Protein AF-A0A1U7X7D2-F1 (afdb_monomer)

Nearest PDB structures (foldseek):
  4am9-assembly1_A  TM=2.058E-01  e=3.755E+00  Yersinia enterocolitica

Organism: Nicotiana sylvestris (NCBI:txid4096)

Mean predicted aligned error: 8.3 Å

Radius of gyration: 18.46 Å; Cα contacts (8 Å, |Δi|>4): 130; chains: 1; bounding box: 45×28×54 Å

pLDDT: mean 79.8, std 15.97, range [37.25, 95.5]

Structure (mmCIF, N/CA/C/O backbone):
data_AF-A0A1U7X7D2-F1
#
_entry.id   AF-A0A1U7X7D2-F1
#
loop_
_atom_site.group_PDB
_atom_site.id
_atom_site.type_symbol
_atom_site.label_atom_id
_atom_site.label_alt_id
_atom_site.label_comp_id
_atom_site.label_asym_id
_atom_site.label_entity_id
_atom_site.label_seq_id
_atom_site.pdbx_PDB_ins_code
_atom_site.Cartn_x
_atom_site.Cartn_y
_atom_site.Cartn_z
_atom_site.occupancy
_atom_site.B_iso_or_equiv
_atom_site.auth_seq_id
_atom_site.auth_comp_id
_atom_site.auth_asym_id
_atom_site.auth_atom_id
_atom_site.pdbx_PDB_model_num
ATOM 1 N N . MET A 1 1 ? -7.918 1.148 24.364 1.00 84.12 1 MET A N 1
ATOM 2 C CA . MET A 1 1 ? -8.181 1.335 22.917 1.00 84.12 1 MET A CA 1
ATOM 3 C C . MET A 1 1 ? -9.512 0.740 22.463 1.00 84.12 1 MET A C 1
ATOM 5 O O . MET A 1 1 ? -10.337 1.514 22.003 1.00 84.12 1 MET A O 1
ATOM 9 N N . ARG A 1 2 ? -9.788 -0.565 22.633 1.00 85.19 2 ARG A N 1
ATOM 10 C CA . ARG A 1 2 ? -11.071 -1.177 22.207 1.00 85.19 2 ARG A CA 1
ATOM 11 C C . ARG A 1 2 ? -12.325 -0.492 22.775 1.00 85.19 2 ARG A C 1
ATOM 13 O O . ARG A 1 2 ? -13.243 -0.189 22.023 1.00 85.19 2 ARG A O 1
ATOM 20 N N . GLU A 1 3 ? -12.361 -0.202 24.076 1.00 85.25 3 GLU A N 1
ATOM 21 C CA . GLU A 1 3 ? -13.511 0.493 24.689 1.00 85.25 3 GLU A CA 1
ATOM 22 C C . GLU A 1 3 ? -13.698 1.917 24.142 1.00 85.25 3 GLU A C 1
ATOM 24 O O . GLU A 1 3 ? -14.819 2.338 23.872 1.00 85.25 3 GLU A O 1
ATOM 29 N N . CYS A 1 4 ? -12.605 2.629 23.855 1.00 84.44 4 CYS A N 1
ATOM 30 C CA . CYS A 1 4 ? -12.664 3.929 23.186 1.00 84.44 4 CYS A CA 1
ATOM 31 C C . CYS A 1 4 ? -13.255 3.802 21.772 1.00 84.44 4 CYS A C 1
ATOM 33 O O . CYS A 1 4 ? -14.111 4.595 21.395 1.00 84.44 4 CYS A O 1
ATOM 35 N N . ALA A 1 5 ? -12.849 2.781 21.007 1.00 82.94 5 ALA A N 1
ATOM 36 C CA . ALA A 1 5 ? -13.382 2.523 19.669 1.00 82.94 5 ALA A CA 1
ATOM 37 C C . ALA A 1 5 ? -14.881 2.176 19.695 1.00 82.94 5 ALA A C 1
ATOM 39 O O . ALA A 1 5 ? -15.626 2.622 18.824 1.00 82.94 5 ALA A O 1
ATOM 40 N N . LYS A 1 6 ? -15.353 1.448 20.718 1.00 82.69 6 LYS A N 1
ATOM 41 C CA . LYS A 1 6 ? -16.789 1.204 20.932 1.00 82.69 6 LYS A CA 1
ATOM 42 C C . LYS A 1 6 ? -17.556 2.499 21.182 1.00 82.69 6 LYS A C 1
ATOM 44 O O . LYS A 1 6 ? -18.591 2.706 20.559 1.00 82.69 6 LYS A O 1
ATOM 49 N N . ILE A 1 7 ? -17.047 3.385 22.036 1.00 86.56 7 ILE A N 1
ATOM 50 C CA . ILE A 1 7 ? -17.692 4.680 22.301 1.00 86.56 7 ILE A CA 1
ATOM 51 C C . ILE A 1 7 ? -17.728 5.526 21.023 1.00 86.56 7 ILE A C 1
ATOM 53 O O . ILE A 1 7 ? -18.784 6.023 20.647 1.00 86.56 7 ILE A O 1
ATOM 57 N N . LEU A 1 8 ? -16.611 5.619 20.295 1.00 84.56 8 LEU A N 1
ATOM 58 C CA . LEU A 1 8 ? -16.546 6.356 19.029 1.00 84.56 8 LEU A CA 1
ATOM 59 C C . LEU A 1 8 ? -17.477 5.773 17.960 1.00 84.56 8 LEU A C 1
ATOM 61 O O . LEU A 1 8 ? -18.024 6.529 17.164 1.00 84.56 8 LEU A O 1
ATOM 65 N N . SER A 1 9 ? -17.723 4.459 17.963 1.00 82.38 9 SER A N 1
ATOM 66 C CA . SER A 1 9 ? -18.673 3.836 17.032 1.00 82.38 9 SER A CA 1
ATOM 67 C C . SER A 1 9 ? -20.115 4.328 17.207 1.00 82.38 9 SER A C 1
ATOM 69 O O . SER A 1 9 ? -20.894 4.279 16.259 1.00 82.38 9 SER A O 1
ATOM 71 N N . GLN A 1 10 ? -20.466 4.874 18.376 1.00 85.69 10 GLN A N 1
ATOM 72 C CA . GLN A 1 10 ? -21.779 5.480 18.615 1.00 85.69 10 GLN A CA 1
ATOM 73 C C . GLN A 1 10 ? -21.939 6.828 17.888 1.00 85.69 10 GLN A C 1
ATOM 75 O O . GLN A 1 10 ? -23.061 7.263 17.641 1.00 85.69 10 GLN A O 1
ATOM 80 N N . PHE A 1 11 ? -20.835 7.461 17.475 1.00 80.38 11 PHE A N 1
ATOM 81 C CA . PHE A 1 11 ? -20.821 8.731 16.754 1.00 80.38 11 PHE A CA 1
ATOM 82 C C . PHE A 1 11 ? -20.461 8.493 15.282 1.00 80.38 11 PHE A C 1
ATOM 84 O O . PHE A 1 11 ? -19.336 8.127 14.946 1.00 80.38 11 PHE A O 1
ATOM 91 N N . ASN A 1 12 ? -21.429 8.675 14.377 1.00 80.56 12 ASN A N 1
ATOM 92 C CA . ASN A 1 12 ? -21.263 8.449 12.932 1.00 80.56 12 ASN A CA 1
ATOM 93 C C . ASN A 1 12 ? -20.696 7.056 12.571 1.00 80.56 12 ASN A C 1
ATOM 95 O O . ASN A 1 12 ? -19.833 6.912 11.698 1.00 80.56 12 ASN A O 1
ATOM 99 N N . ARG A 1 13 ? -21.130 6.016 13.297 1.00 80.50 13 ARG A N 1
ATOM 100 C CA . ARG A 1 13 ? -20.647 4.629 13.141 1.00 80.50 13 ARG A CA 1
ATOM 101 C C . ARG A 1 13 ? -19.129 4.470 13.311 1.00 80.50 13 ARG A C 1
ATOM 103 O O . ARG A 1 13 ? -18.567 3.458 12.909 1.00 80.50 13 ARG A O 1
ATOM 110 N N . GLY A 1 14 ? -18.446 5.461 13.889 1.00 83.38 14 GLY A N 1
ATOM 111 C CA . GLY A 1 14 ? -16.994 5.456 14.050 1.00 83.38 14 GLY A CA 1
ATOM 112 C C . GLY A 1 14 ? -16.205 5.681 12.758 1.00 83.38 14 GLY A C 1
ATOM 113 O O . GLY A 1 14 ? -14.988 5.530 12.781 1.00 83.38 14 GLY A O 1
ATOM 114 N N . THR A 1 15 ? -16.847 6.063 11.649 1.00 86.50 15 THR A N 1
ATOM 115 C CA . THR A 1 15 ? -16.182 6.234 10.338 1.00 86.50 15 THR A CA 1
ATOM 116 C C . THR A 1 15 ? -15.006 7.210 10.375 1.00 86.50 15 THR A C 1
ATOM 118 O O . THR A 1 15 ? -13.953 6.911 9.816 1.00 86.50 15 THR A O 1
ATOM 121 N N . SER A 1 16 ? -15.130 8.333 11.090 1.00 87.69 16 SER A N 1
ATOM 122 C CA . SER A 1 16 ? -14.034 9.299 11.260 1.00 87.69 16 SER A CA 1
ATOM 123 C C . SER A 1 16 ? -12.831 8.691 11.986 1.00 87.69 16 SER A C 1
ATOM 125 O O . SER A 1 16 ? -11.693 8.903 11.577 1.00 87.69 16 SER A O 1
ATOM 127 N N . ALA A 1 17 ? -13.066 7.881 13.022 1.00 89.44 17 ALA A N 1
ATOM 128 C CA . ALA A 1 17 ? -12.011 7.191 13.759 1.00 89.44 17 ALA A CA 1
ATOM 129 C C . ALA A 1 17 ? -11.323 6.114 12.906 1.00 89.44 17 ALA A C 1
ATOM 131 O O . ALA A 1 17 ? -10.106 5.963 12.980 1.00 89.44 17 ALA A O 1
ATOM 132 N N . MET A 1 18 ? -12.083 5.396 12.072 1.00 92.06 18 MET A N 1
ATOM 133 C CA . MET A 1 18 ? -11.540 4.406 11.135 1.00 92.06 18 MET A CA 1
ATOM 134 C C . MET A 1 18 ? -10.648 5.070 10.077 1.00 92.06 18 MET A C 1
ATOM 136 O O . MET A 1 18 ? -9.519 4.635 9.863 1.00 92.06 18 MET A O 1
ATOM 140 N N . GLN A 1 19 ? -11.121 6.156 9.455 1.00 89.88 19 GLN A N 1
ATOM 141 C CA . GLN A 1 19 ? -10.346 6.922 8.473 1.00 89.88 19 GLN A CA 1
ATOM 142 C C . GLN A 1 19 ? -9.090 7.540 9.090 1.00 89.88 19 GLN A C 1
ATOM 144 O O . GLN A 1 19 ? -8.014 7.465 8.499 1.00 89.88 19 GLN A O 1
ATOM 149 N N . HIS A 1 20 ? -9.215 8.115 10.289 1.00 92.62 20 HIS A N 1
ATOM 150 C CA . HIS A 1 20 ? -8.092 8.694 11.018 1.00 92.62 20 HIS A CA 1
ATOM 151 C C . HIS A 1 20 ? -7.042 7.636 11.369 1.00 92.62 20 HIS A C 1
ATOM 153 O O . HIS A 1 20 ? -5.856 7.870 11.172 1.00 92.62 20 HIS A O 1
ATOM 159 N N . TYR A 1 21 ? -7.462 6.459 11.843 1.00 95.00 21 TYR A N 1
ATOM 160 C CA . TYR A 1 21 ? -6.550 5.349 12.120 1.00 95.00 21 TYR A CA 1
ATOM 161 C C . TYR A 1 21 ? -5.748 4.949 10.879 1.00 95.00 21 TYR A C 1
ATOM 163 O O . TYR A 1 21 ? -4.523 4.943 10.928 1.00 95.00 21 TYR A O 1
ATOM 171 N N . VAL A 1 22 ? -6.428 4.690 9.755 1.00 94.38 22 VAL A N 1
ATOM 172 C CA . VAL A 1 22 ? -5.757 4.322 8.497 1.00 94.38 22 VAL A CA 1
ATOM 173 C C . VAL A 1 22 ? -4.833 5.443 8.013 1.00 94.38 22 VAL A C 1
ATOM 175 O O . VAL A 1 22 ? -3.745 5.171 7.515 1.00 94.38 22 VAL A O 1
ATOM 178 N N . GLY A 1 23 ? -5.236 6.706 8.175 1.00 93.00 23 GLY A N 1
ATOM 179 C CA . GLY A 1 23 ? -4.418 7.862 7.810 1.00 93.00 23 GLY A CA 1
ATOM 180 C C . GLY A 1 23 ? -3.142 8.030 8.637 1.00 93.00 23 GLY A C 1
ATOM 181 O O . GLY A 1 23 ? -2.218 8.677 8.161 1.00 93.00 23 GLY A O 1
ATOM 182 N N . LEU A 1 24 ? -3.079 7.438 9.833 1.00 94.12 24 LEU A N 1
ATOM 183 C CA . LEU A 1 24 ? -1.895 7.441 10.691 1.00 94.12 24 LEU A CA 1
ATOM 184 C C . LEU A 1 24 ? -0.972 6.236 10.475 1.00 94.12 24 LEU A C 1
ATOM 186 O O . LEU A 1 24 ? 0.092 6.186 11.092 1.00 94.12 24 LEU A O 1
ATOM 190 N N . CYS A 1 25 ? -1.351 5.255 9.648 1.00 94.56 25 CYS A N 1
ATOM 191 C CA . CYS A 1 25 ? -0.464 4.132 9.362 1.00 94.56 25 CYS A CA 1
ATOM 192 C C . CYS A 1 25 ? 0.838 4.669 8.727 1.00 94.56 25 CYS A C 1
ATOM 194 O O . CYS A 1 25 ? 0.765 5.266 7.649 1.00 94.56 25 CYS A O 1
ATOM 196 N N . PRO A 1 26 ? 2.025 4.414 9.321 1.00 93.12 26 PRO A N 1
ATOM 197 C CA . PRO A 1 26 ? 3.298 4.993 8.862 1.00 93.12 26 PRO A CA 1
ATOM 198 C C . PRO A 1 26 ? 3.637 4.682 7.402 1.00 93.12 26 PRO A C 1
ATOM 200 O O . PRO A 1 26 ? 4.380 5.395 6.745 1.00 93.12 26 PRO A O 1
ATOM 203 N N . MET A 1 27 ? 3.053 3.610 6.875 1.00 94.00 27 MET A N 1
ATOM 204 C CA . MET A 1 27 ? 3.221 3.160 5.501 1.00 94.00 27 MET A CA 1
ATOM 205 C C . MET A 1 27 ? 2.696 4.161 4.449 1.00 94.00 27 MET A C 1
ATOM 207 O O . MET A 1 27 ? 3.019 4.016 3.275 1.00 94.00 27 MET A O 1
ATOM 211 N N . PHE A 1 28 ? 1.863 5.130 4.850 1.00 94.69 28 PHE A N 1
ATOM 212 C CA . PHE A 1 28 ? 1.365 6.216 3.995 1.00 94.69 28 PHE A CA 1
ATOM 213 C C . PHE A 1 28 ? 2.115 7.537 4.200 1.00 94.69 28 PHE A C 1
ATOM 215 O O . PHE A 1 28 ? 1.693 8.565 3.669 1.00 94.69 28 PHE A O 1
ATOM 222 N N . ASP A 1 29 ? 3.195 7.530 4.982 1.00 93.56 29 ASP A N 1
ATOM 223 C CA . ASP A 1 29 ? 4.056 8.695 5.117 1.00 93.56 29 ASP A CA 1
ATOM 224 C C . ASP A 1 29 ? 4.746 8.998 3.778 1.00 93.56 29 ASP A C 1
ATOM 226 O O . ASP A 1 29 ? 5.225 8.101 3.075 1.00 93.56 29 ASP A O 1
ATOM 230 N N . VAL A 1 30 ? 4.786 10.278 3.412 1.00 90.19 30 VAL A N 1
ATOM 231 C CA . VAL A 1 30 ? 5.367 10.741 2.151 1.00 90.19 30 VAL A CA 1
ATOM 232 C C . VAL A 1 30 ? 6.854 10.395 2.068 1.00 90.19 30 VAL A C 1
ATOM 234 O O . VAL A 1 30 ? 7.325 10.046 0.987 1.00 90.19 30 VAL A O 1
ATOM 237 N N . GLU A 1 31 ? 7.590 10.442 3.180 1.00 92.00 31 GLU A N 1
ATOM 238 C CA . GLU A 1 31 ? 9.013 10.096 3.218 1.00 92.00 31 GLU A CA 1
ATOM 239 C C . GLU A 1 31 ? 9.234 8.611 2.917 1.00 92.00 31 GLU A C 1
ATOM 241 O O . GLU A 1 31 ? 10.079 8.270 2.089 1.00 92.00 31 GLU A O 1
ATOM 246 N N . VAL A 1 32 ? 8.407 7.733 3.497 1.00 92.00 32 VAL A N 1
ATOM 247 C CA . VAL A 1 32 ? 8.428 6.286 3.217 1.00 92.00 32 VAL A CA 1
ATOM 248 C C . VAL A 1 32 ? 8.134 6.030 1.741 1.00 92.00 32 VAL A C 1
ATOM 250 O O . VAL A 1 32 ? 8.868 5.319 1.062 1.00 92.00 32 VAL A O 1
ATOM 253 N N . MET A 1 33 ? 7.102 6.675 1.201 1.00 91.00 33 MET A N 1
ATOM 254 C CA . MET A 1 33 ? 6.723 6.520 -0.204 1.00 91.00 33 MET A CA 1
ATOM 255 C C . MET A 1 33 ? 7.744 7.117 -1.184 1.00 91.00 33 MET A C 1
ATOM 257 O O . MET A 1 33 ? 7.819 6.709 -2.347 1.00 91.00 33 MET A O 1
ATOM 261 N N . ASN A 1 34 ? 8.519 8.113 -0.756 1.00 88.75 34 ASN A N 1
ATOM 262 C CA . ASN A 1 34 ? 9.643 8.634 -1.527 1.00 88.75 34 ASN A CA 1
ATOM 263 C C . ASN A 1 34 ? 10.802 7.633 -1.540 1.00 88.75 34 ASN A C 1
ATOM 265 O O . ASN A 1 34 ? 11.297 7.324 -2.624 1.00 88.75 34 ASN A O 1
ATOM 269 N N . ALA A 1 35 ? 11.149 7.066 -0.383 1.00 89.56 35 ALA A N 1
ATOM 270 C CA . ALA A 1 35 ? 12.177 6.036 -0.263 1.00 89.56 35 ALA A CA 1
ATOM 271 C C . ALA A 1 35 ? 11.838 4.767 -1.070 1.00 89.56 35 ALA A C 1
ATOM 273 O O . ALA A 1 35 ? 12.720 4.192 -1.708 1.00 89.56 35 ALA A O 1
ATOM 274 N N . ASP A 1 36 ? 10.558 4.370 -1.122 1.00 90.38 36 ASP A N 1
ATOM 275 C CA . ASP A 1 36 ? 10.088 3.255 -1.958 1.00 90.38 36 ASP A CA 1
ATOM 276 C C . ASP A 1 36 ? 10.471 3.461 -3.434 1.00 90.38 36 ASP A C 1
ATOM 278 O O . ASP A 1 36 ? 10.937 2.538 -4.107 1.00 90.38 36 ASP A O 1
ATOM 282 N N . ALA A 1 37 ? 10.287 4.680 -3.949 1.00 86.19 37 ALA A N 1
ATOM 283 C CA . ALA A 1 37 ? 10.582 5.001 -5.341 1.00 86.19 37 ALA A CA 1
ATOM 284 C C . ALA A 1 37 ? 12.088 4.987 -5.628 1.00 86.19 37 ALA A C 1
ATOM 286 O O . ALA A 1 37 ? 12.504 4.436 -6.646 1.00 86.19 37 ALA A O 1
ATOM 287 N N . GLU A 1 38 ? 12.899 5.529 -4.719 1.00 86.31 38 GLU A N 1
ATOM 288 C CA . GLU A 1 38 ? 14.363 5.486 -4.819 1.00 86.31 38 GLU A CA 1
ATOM 289 C C . GLU A 1 38 ? 14.884 4.044 -4.806 1.00 86.31 38 GLU A C 1
ATOM 291 O O . GLU A 1 38 ? 15.734 3.680 -5.618 1.00 86.31 38 GLU A O 1
ATOM 296 N N . LEU A 1 39 ? 14.313 3.182 -3.959 1.00 86.44 39 LEU A N 1
ATOM 297 C CA . LEU A 1 39 ? 14.682 1.768 -3.890 1.00 86.44 39 LEU A CA 1
ATOM 298 C C . LEU A 1 39 ? 14.379 1.020 -5.195 1.00 86.44 39 LEU A C 1
ATOM 300 O O . LEU A 1 39 ? 15.155 0.154 -5.605 1.00 86.44 39 LEU A O 1
ATOM 304 N N . VAL A 1 40 ? 13.251 1.322 -5.845 1.00 85.44 40 VAL A N 1
ATOM 305 C CA . VAL A 1 40 ? 12.853 0.667 -7.103 1.00 85.44 40 VAL A CA 1
ATOM 306 C C . VAL A 1 40 ? 13.656 1.189 -8.295 1.00 85.44 40 VAL A C 1
ATOM 308 O O . VAL A 1 40 ? 14.025 0.396 -9.165 1.00 85.44 40 VAL A O 1
ATOM 311 N N . LEU A 1 41 ? 13.910 2.498 -8.350 1.00 80.62 41 LEU A N 1
ATOM 312 C CA . LEU A 1 41 ? 14.622 3.144 -9.454 1.00 80.62 41 LEU A CA 1
ATOM 313 C C . LEU A 1 41 ? 16.141 2.919 -9.390 1.00 80.62 41 LEU A C 1
ATOM 315 O O . LEU A 1 41 ? 16.779 2.829 -10.438 1.00 80.62 41 LEU A O 1
ATOM 319 N N . GLY A 1 42 ? 16.707 2.730 -8.196 1.00 74.50 42 GLY A N 1
ATOM 320 C CA . GLY A 1 42 ? 18.144 2.538 -8.013 1.00 74.50 42 GLY A CA 1
ATOM 321 C C . GLY A 1 42 ? 18.940 3.836 -8.191 1.00 74.50 42 GLY A C 1
ATOM 322 O O . GLY A 1 42 ? 18.438 4.924 -7.922 1.00 74.50 42 GLY A O 1
ATOM 323 N N . ASP A 1 43 ? 20.205 3.716 -8.608 1.00 69.69 43 ASP A N 1
ATOM 324 C CA . ASP A 1 43 ? 21.117 4.859 -8.742 1.00 69.69 43 ASP A CA 1
ATOM 325 C C . ASP A 1 43 ? 20.668 5.837 -9.842 1.00 69.69 43 ASP A C 1
ATOM 327 O O . ASP A 1 43 ? 20.334 5.432 -10.963 1.00 69.69 43 ASP A O 1
ATOM 331 N N . GLN A 1 44 ? 20.664 7.135 -9.520 1.00 55.47 44 GLN A N 1
ATOM 332 C CA . GLN A 1 44 ? 20.187 8.185 -10.418 1.00 55.47 44 GLN A CA 1
ATOM 333 C C . GLN A 1 44 ? 21.148 8.336 -11.606 1.00 55.47 44 GLN A C 1
ATOM 335 O O . GLN A 1 44 ? 22.199 8.959 -11.497 1.00 55.47 44 GLN A O 1
ATOM 340 N N . GLY A 1 45 ? 20.778 7.770 -12.758 1.00 56.16 45 GLY A N 1
ATOM 341 C CA . GLY A 1 45 ? 21.548 7.880 -14.005 1.00 56.16 45 GLY A CA 1
ATOM 342 C C . GLY A 1 45 ? 21.680 6.577 -14.792 1.00 56.16 45 GLY A C 1
ATOM 343 O O . GLY A 1 45 ? 22.041 6.614 -15.967 1.00 56.16 45 GLY A O 1
ATOM 344 N N . ALA A 1 46 ? 21.349 5.429 -14.194 1.00 63.12 46 ALA A N 1
ATOM 345 C CA . ALA A 1 46 ? 21.260 4.162 -14.915 1.00 63.12 46 ALA A CA 1
ATOM 346 C C . ALA A 1 46 ? 19.856 3.966 -15.513 1.00 63.12 46 ALA A C 1
ATOM 348 O O . ALA A 1 46 ? 18.847 4.199 -14.849 1.00 63.12 46 ALA A O 1
ATOM 349 N N . GLN A 1 47 ? 19.776 3.493 -16.761 1.00 70.25 47 GLN A N 1
ATOM 350 C CA . GLN A 1 47 ? 18.492 3.134 -17.373 1.00 70.25 47 GLN A CA 1
ATOM 351 C C . GLN A 1 47 ? 17.808 2.009 -16.565 1.00 70.25 47 GLN A C 1
ATOM 353 O O . GLN A 1 47 ? 18.445 0.985 -16.280 1.00 70.25 47 GLN A O 1
ATOM 358 N N . PRO A 1 48 ? 16.522 2.157 -16.196 1.00 75.94 48 PRO A N 1
ATOM 359 C CA . PRO A 1 48 ? 15.822 1.181 -15.370 1.00 75.94 48 PRO A CA 1
ATOM 360 C C . PRO A 1 48 ? 15.674 -0.154 -16.106 1.00 75.94 48 PRO A C 1
ATOM 362 O O . PRO A 1 48 ? 15.028 -0.252 -17.150 1.00 75.94 48 PRO A O 1
ATOM 365 N N . SER A 1 49 ? 16.249 -1.224 -15.547 1.00 85.06 49 SER A N 1
ATOM 366 C CA . SER A 1 49 ? 16.095 -2.566 -16.114 1.00 85.06 49 SER A CA 1
ATOM 367 C C . SER A 1 49 ? 14.792 -3.222 -15.628 1.00 85.06 49 SER A C 1
ATOM 369 O O . SER A 1 49 ? 14.499 -3.187 -14.426 1.00 85.06 49 SER A O 1
ATOM 371 N N . PRO A 1 50 ? 14.020 -3.899 -16.504 1.00 88.06 50 PRO A N 1
ATOM 372 C CA . PRO A 1 50 ? 12.783 -4.571 -16.101 1.00 88.06 50 PRO A CA 1
ATOM 373 C C . PRO A 1 50 ? 12.965 -5.581 -14.959 1.00 88.06 50 PRO A C 1
ATOM 375 O O . PRO A 1 50 ? 12.083 -5.728 -14.117 1.00 88.06 50 PRO A O 1
ATOM 378 N N . SER A 1 51 ? 14.118 -6.254 -14.888 1.00 89.12 51 SER A N 1
ATOM 379 C CA . SER A 1 51 ? 14.439 -7.198 -13.812 1.00 89.12 51 SER A CA 1
ATOM 380 C C . SER A 1 51 ? 14.689 -6.518 -12.467 1.00 89.12 51 SER A C 1
ATOM 382 O O . SER A 1 51 ? 14.261 -7.043 -11.437 1.00 89.12 51 SER A O 1
ATOM 384 N N . ASN A 1 52 ? 15.368 -5.366 -12.456 1.00 88.31 52 ASN A N 1
ATOM 385 C CA . ASN A 1 52 ? 15.618 -4.618 -11.222 1.00 88.31 52 ASN A CA 1
ATOM 386 C C . ASN A 1 52 ? 14.315 -4.022 -10.700 1.00 88.31 52 ASN A C 1
ATOM 388 O O . ASN A 1 52 ? 13.996 -4.202 -9.528 1.00 88.31 52 ASN A O 1
ATOM 392 N N . VAL A 1 53 ? 13.511 -3.439 -11.592 1.00 91.19 53 VAL A N 1
ATOM 393 C CA . VAL A 1 53 ? 12.184 -2.910 -11.262 1.00 91.19 53 VAL A CA 1
ATOM 394 C C . VAL A 1 53 ? 11.270 -4.010 -10.724 1.00 91.19 53 VAL A C 1
ATOM 396 O O . VAL A 1 53 ? 10.647 -3.834 -9.679 1.00 91.19 53 VAL A O 1
ATOM 399 N N . ALA A 1 54 ? 11.239 -5.187 -11.361 1.00 92.94 54 ALA A N 1
ATOM 400 C CA . ALA A 1 54 ? 10.464 -6.325 -10.864 1.00 92.94 54 ALA A CA 1
ATOM 401 C C . ALA A 1 54 ? 10.876 -6.733 -9.440 1.00 92.94 54 ALA A C 1
ATOM 403 O O . ALA A 1 54 ? 10.016 -7.055 -8.614 1.00 92.94 54 ALA A O 1
ATOM 404 N N . ARG A 1 55 ? 12.182 -6.725 -9.143 1.00 93.06 55 ARG A N 1
ATOM 405 C CA . ARG A 1 55 ? 12.722 -7.048 -7.816 1.00 93.06 55 ARG A CA 1
ATOM 406 C C . ARG A 1 55 ? 12.372 -5.974 -6.788 1.00 93.06 55 ARG A C 1
ATOM 408 O O . ARG A 1 55 ? 11.899 -6.329 -5.712 1.00 93.06 55 ARG A O 1
ATOM 415 N N . GLY A 1 56 ? 12.561 -4.700 -7.128 1.00 93.31 56 GLY A N 1
ATOM 416 C CA . GLY A 1 56 ? 12.217 -3.562 -6.276 1.00 93.31 56 GLY A CA 1
ATOM 417 C C . GLY A 1 56 ? 10.734 -3.567 -5.917 1.00 93.31 56 GLY A C 1
ATOM 418 O O . GLY A 1 56 ? 10.390 -3.617 -4.739 1.00 93.31 56 GLY A O 1
ATOM 419 N N . LEU A 1 57 ? 9.853 -3.653 -6.921 1.00 94.62 57 LEU A N 1
ATOM 420 C CA . LEU A 1 57 ? 8.406 -3.747 -6.708 1.00 94.62 57 LEU A CA 1
ATOM 421 C C . LEU A 1 57 ? 8.027 -4.965 -5.862 1.00 94.62 57 LEU A C 1
ATOM 423 O O . LEU A 1 57 ? 7.194 -4.852 -4.971 1.00 94.62 57 LEU A O 1
ATOM 427 N N . SER A 1 58 ? 8.661 -6.122 -6.086 1.00 94.88 58 SER A N 1
ATOM 428 C CA . SER A 1 58 ? 8.419 -7.307 -5.248 1.00 94.88 58 SER A CA 1
ATOM 429 C C . SER A 1 58 ? 8.798 -7.060 -3.784 1.00 94.88 58 SER A C 1
ATOM 431 O O . SER A 1 58 ? 8.097 -7.530 -2.891 1.00 94.88 58 SER A O 1
ATOM 433 N N . SER A 1 59 ? 9.886 -6.328 -3.528 1.00 95.50 59 SER A N 1
ATOM 434 C CA . SER A 1 59 ? 10.325 -5.976 -2.174 1.00 95.50 59 SER A CA 1
ATOM 435 C C . SER A 1 59 ? 9.336 -5.033 -1.490 1.00 95.50 59 SER A C 1
ATOM 437 O O . SER A 1 59 ? 8.846 -5.351 -0.407 1.00 95.50 59 SER A O 1
ATOM 439 N N . ILE A 1 60 ? 8.980 -3.927 -2.151 1.00 95.25 60 ILE A N 1
ATOM 440 C CA . ILE A 1 60 ? 8.040 -2.936 -1.609 1.00 95.25 60 ILE A CA 1
ATOM 441 C C . ILE A 1 60 ? 6.658 -3.556 -1.397 1.00 95.25 60 ILE A C 1
ATOM 443 O O . ILE A 1 60 ? 6.052 -3.406 -0.339 1.00 95.25 60 ILE A O 1
ATOM 447 N N . PHE A 1 61 ? 6.158 -4.332 -2.359 1.00 94.56 61 PHE A N 1
ATOM 448 C CA . PHE A 1 61 ? 4.857 -4.982 -2.213 1.00 94.56 61 PHE A CA 1
ATOM 449 C C . PHE A 1 61 ? 4.875 -6.024 -1.100 1.00 94.56 61 PHE A C 1
ATOM 451 O O . PHE A 1 61 ? 3.915 -6.100 -0.338 1.00 94.56 61 PHE A O 1
ATOM 458 N N . LYS A 1 62 ? 5.975 -6.759 -0.912 1.00 94.19 62 LYS A N 1
ATOM 459 C CA . LYS A 1 62 ? 6.121 -7.643 0.248 1.00 94.19 62 LYS A CA 1
ATOM 460 C C . LYS A 1 62 ? 6.051 -6.862 1.565 1.00 94.19 62 LYS A C 1
ATOM 462 O O . LYS A 1 62 ? 5.338 -7.285 2.473 1.00 94.19 62 LYS A O 1
ATOM 467 N N . GLU A 1 63 ? 6.718 -5.719 1.670 1.00 95.12 63 GLU A N 1
ATOM 468 C CA . GLU A 1 63 ? 6.647 -4.860 2.858 1.00 95.12 63 GLU A CA 1
ATOM 469 C C . GLU A 1 63 ? 5.225 -4.329 3.114 1.00 95.12 63 GLU A C 1
ATOM 471 O O . GLU A 1 63 ? 4.726 -4.415 4.241 1.00 95.12 63 GLU A O 1
ATOM 476 N N . ILE A 1 64 ? 4.532 -3.862 2.068 1.00 93.69 64 ILE A N 1
ATOM 477 C CA . ILE A 1 64 ? 3.118 -3.462 2.140 1.00 93.69 64 ILE A CA 1
ATOM 478 C C . ILE A 1 64 ? 2.285 -4.615 2.697 1.00 93.69 64 ILE A C 1
ATOM 480 O O . ILE A 1 64 ? 1.530 -4.432 3.649 1.00 93.69 64 ILE A O 1
ATOM 484 N N . THR A 1 65 ? 2.436 -5.820 2.141 1.00 92.19 65 THR A N 1
ATOM 485 C CA . THR A 1 65 ? 1.653 -6.986 2.570 1.00 92.19 65 THR A CA 1
ATOM 486 C C . THR A 1 65 ? 1.925 -7.405 4.012 1.00 92.19 65 THR A C 1
ATOM 488 O O . THR A 1 65 ? 1.000 -7.827 4.710 1.00 92.19 65 THR A O 1
ATOM 491 N N . GLU A 1 66 ? 3.168 -7.269 4.475 1.00 93.44 66 GLU A N 1
ATOM 492 C CA . GLU A 1 66 ? 3.551 -7.530 5.861 1.00 93.44 66 GLU A CA 1
ATOM 493 C C . GLU A 1 66 ? 2.915 -6.507 6.802 1.00 93.44 66 GLU A C 1
ATOM 495 O O . GLU A 1 66 ? 2.327 -6.869 7.821 1.00 93.44 66 GLU A O 1
ATOM 500 N N . THR A 1 67 ? 2.977 -5.231 6.431 1.00 94.31 67 THR A N 1
ATOM 501 C CA . THR A 1 67 ? 2.397 -4.149 7.226 1.00 94.31 67 THR A CA 1
ATOM 502 C C . THR A 1 67 ? 0.879 -4.277 7.287 1.00 94.31 67 THR A C 1
ATOM 504 O O . THR A 1 67 ? 0.322 -4.258 8.377 1.00 94.31 67 THR A O 1
ATOM 507 N N . VAL A 1 68 ? 0.202 -4.542 6.165 1.00 93.38 68 VAL A N 1
ATOM 508 C CA . VAL A 1 68 ? -1.248 -4.805 6.146 1.00 93.38 68 VAL A CA 1
ATOM 509 C C . VAL A 1 68 ? -1.616 -5.985 7.048 1.00 93.38 68 VAL A C 1
ATOM 511 O O . VAL A 1 68 ? -2.630 -5.924 7.736 1.00 93.38 68 VAL A O 1
ATOM 514 N N . ARG A 1 69 ? -0.797 -7.045 7.107 1.00 91.75 69 ARG A N 1
ATOM 515 C CA . ARG A 1 69 ? -1.054 -8.180 8.008 1.00 91.75 69 ARG A CA 1
ATOM 516 C C . ARG A 1 69 ? -0.947 -7.780 9.483 1.00 91.75 69 ARG A C 1
ATOM 518 O O . ARG A 1 69 ? -1.775 -8.202 10.288 1.00 91.75 69 ARG A O 1
ATOM 525 N N . LYS A 1 70 ? 0.050 -6.964 9.837 1.00 93.12 70 LYS A N 1
ATOM 526 C CA . LYS A 1 70 ? 0.206 -6.425 11.199 1.00 93.12 70 LYS A CA 1
ATOM 527 C C . LYS A 1 70 ? -0.967 -5.519 11.571 1.00 93.12 70 LYS A C 1
ATOM 529 O O . LYS A 1 70 ? -1.555 -5.692 12.636 1.00 93.12 70 LYS A O 1
ATOM 534 N N . GLU A 1 71 ? -1.352 -4.621 10.668 1.00 94.44 71 GLU A N 1
ATOM 535 C CA . GLU A 1 71 ? -2.510 -3.745 10.847 1.00 94.44 71 GLU A CA 1
ATOM 536 C C . GLU A 1 71 ? -3.807 -4.545 10.984 1.00 94.44 71 GLU A C 1
ATOM 538 O O . GLU A 1 71 ? -4.609 -4.240 11.859 1.00 94.44 71 GLU A O 1
ATOM 543 N N . ALA A 1 72 ? -3.994 -5.623 10.215 1.00 91.75 72 ALA A N 1
ATOM 544 C CA . ALA A 1 72 ? -5.171 -6.486 10.321 1.00 91.75 72 ALA A CA 1
ATOM 545 C C . ALA A 1 72 ? -5.330 -7.095 11.724 1.00 91.75 72 ALA A C 1
ATOM 547 O O . ALA A 1 72 ? -6.438 -7.120 12.264 1.00 91.75 72 ALA A O 1
ATOM 548 N N . ALA A 1 73 ? -4.229 -7.533 12.348 1.00 91.44 73 ALA A N 1
ATOM 549 C CA . ALA A 1 73 ? -4.251 -8.046 13.718 1.00 91.44 73 ALA A CA 1
ATOM 550 C C . ALA A 1 73 ? -4.666 -6.961 14.728 1.00 91.44 73 ALA A C 1
ATOM 552 O O . ALA A 1 73 ? -5.512 -7.205 15.593 1.00 91.44 73 ALA A O 1
ATOM 553 N N . THR A 1 74 ? -4.128 -5.745 14.591 1.00 93.56 74 THR A N 1
ATOM 554 C CA . THR A 1 74 ? -4.511 -4.597 15.428 1.00 93.56 74 THR A CA 1
ATOM 555 C C . THR A 1 74 ? -5.970 -4.205 15.207 1.00 93.56 74 THR A C 1
ATOM 557 O O . THR A 1 74 ? -6.710 -4.004 16.171 1.00 93.56 74 THR A O 1
ATOM 560 N N . ILE A 1 75 ? -6.415 -4.150 13.952 1.00 93.19 75 ILE A N 1
ATOM 561 C CA . ILE A 1 75 ? -7.777 -3.781 13.569 1.00 93.19 75 ILE A CA 1
ATOM 562 C C . ILE A 1 75 ? -8.785 -4.760 14.172 1.00 93.19 75 ILE A C 1
ATOM 564 O O . ILE A 1 75 ? -9.720 -4.327 14.848 1.00 93.19 75 ILE A O 1
ATOM 568 N N . ALA A 1 76 ? -8.557 -6.066 14.007 1.00 91.00 76 ALA A N 1
ATOM 569 C CA . ALA A 1 76 ? -9.390 -7.116 14.591 1.00 91.00 76 ALA A CA 1
ATOM 570 C C . ALA A 1 76 ? -9.433 -7.041 16.125 1.00 91.00 76 ALA A C 1
ATOM 572 O O . ALA A 1 76 ? -10.456 -7.329 16.747 1.00 91.00 76 ALA A O 1
ATOM 573 N N . ALA A 1 77 ? -8.331 -6.623 16.752 1.00 92.25 77 ALA A N 1
ATOM 574 C CA . ALA A 1 77 ? -8.269 -6.465 18.193 1.00 92.25 77 ALA A CA 1
ATOM 575 C C . ALA A 1 77 ? -8.931 -5.171 18.695 1.00 92.25 77 ALA A C 1
ATOM 577 O O . ALA A 1 77 ? -9.384 -5.148 19.838 1.00 92.25 77 ALA A O 1
ATOM 578 N N . VAL A 1 78 ? -8.992 -4.092 17.918 1.00 93.00 78 VAL A N 1
ATOM 579 C CA . VAL A 1 78 ? -9.403 -2.769 18.423 1.00 93.00 78 VAL A CA 1
ATOM 580 C C . VAL A 1 78 ? -10.804 -2.368 17.970 1.00 93.00 78 VAL A C 1
ATOM 582 O O . VAL A 1 78 ? -11.546 -1.806 18.779 1.00 93.00 78 VAL A O 1
ATOM 585 N N . PHE A 1 79 ? -11.181 -2.644 16.723 1.00 90.81 79 PHE A N 1
ATOM 586 C CA . PHE A 1 79 ? -12.384 -2.074 16.120 1.00 90.81 79 PHE A CA 1
ATOM 587 C C . PHE A 1 79 ? -13.597 -3.010 16.211 1.00 90.81 79 PHE A C 1
ATOM 589 O O . PHE A 1 79 ? -13.460 -4.210 15.984 1.00 90.81 79 PHE A O 1
ATOM 596 N N . PRO A 1 80 ? -14.807 -2.476 16.479 1.00 89.00 80 PRO A N 1
ATOM 597 C CA . PRO A 1 8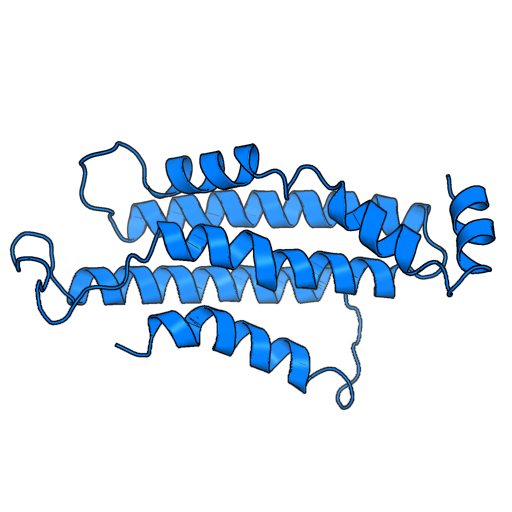0 ? -16.046 -3.262 16.454 1.00 89.00 80 PRO A CA 1
ATOM 598 C C . PRO A 1 80 ? -16.401 -3.833 15.070 1.00 89.00 80 PRO A C 1
ATOM 600 O O . PRO A 1 80 ? -16.996 -4.903 14.994 1.00 89.00 80 PRO A O 1
ATOM 603 N N . SER A 1 81 ? -16.018 -3.132 13.995 1.00 86.75 81 SER A N 1
ATOM 604 C CA . SER A 1 81 ? -16.289 -3.500 12.596 1.00 86.75 81 SER A CA 1
ATOM 605 C C . SER A 1 81 ? -14.980 -3.599 11.798 1.00 86.75 81 SER A C 1
ATOM 607 O O . SER A 1 81 ? -14.656 -2.693 11.030 1.00 86.75 81 SER A O 1
ATOM 609 N N . PRO A 1 82 ? -14.180 -4.666 11.981 1.00 89.12 82 PRO A N 1
ATOM 610 C CA . PRO A 1 82 ? -12.839 -4.758 11.400 1.00 89.12 82 PRO A CA 1
ATOM 611 C C . PRO A 1 82 ? -12.831 -4.775 9.864 1.00 89.12 82 PRO A C 1
ATOM 613 O O . PRO A 1 82 ? -11.952 -4.167 9.260 1.00 89.12 82 PRO A O 1
ATOM 616 N N . ASN A 1 83 ? -13.830 -5.391 9.223 1.00 86.31 83 ASN A N 1
ATOM 617 C CA . ASN A 1 83 ? -13.923 -5.467 7.758 1.00 86.31 83 ASN A CA 1
ATOM 618 C C . ASN A 1 83 ? -14.077 -4.088 7.090 1.00 86.31 83 ASN A C 1
ATOM 620 O O . ASN A 1 83 ? -13.545 -3.864 6.001 1.00 86.31 83 ASN A O 1
ATOM 624 N N . ASP A 1 84 ? -14.763 -3.148 7.746 1.00 86.50 84 ASP A N 1
ATOM 625 C CA . ASP A 1 84 ? -14.937 -1.789 7.225 1.00 86.50 84 ASP A CA 1
ATOM 626 C C . ASP A 1 84 ? -13.602 -1.031 7.250 1.00 86.50 84 ASP A C 1
ATOM 628 O O . ASP A 1 84 ? -13.228 -0.383 6.272 1.00 86.50 84 ASP A O 1
ATOM 632 N N . VAL A 1 85 ? -12.825 -1.184 8.328 1.00 90.50 85 VAL A N 1
ATOM 633 C CA . VAL A 1 85 ? -11.486 -0.580 8.440 1.00 90.50 85 VAL A CA 1
ATOM 634 C C . VAL A 1 85 ? -10.508 -1.217 7.457 1.00 90.50 85 VAL A C 1
ATOM 636 O O . VAL A 1 85 ? -9.746 -0.505 6.806 1.00 90.50 85 VAL A O 1
ATOM 639 N N . MET A 1 86 ? -10.561 -2.544 7.298 1.00 90.56 86 MET A N 1
ATOM 640 C CA . MET A 1 86 ? -9.747 -3.259 6.312 1.00 90.56 86 MET A CA 1
ATOM 641 C C . MET A 1 86 ? -10.050 -2.809 4.883 1.00 90.56 86 MET A C 1
ATOM 643 O O . MET A 1 86 ? -9.120 -2.638 4.098 1.00 90.56 86 MET A O 1
ATOM 647 N N . SER A 1 87 ? -11.320 -2.552 4.556 1.00 86.31 87 SER A N 1
ATOM 648 C CA . SER A 1 87 ? -11.708 -2.029 3.242 1.00 86.31 87 SER A CA 1
ATOM 649 C C . SER A 1 87 ? -11.077 -0.659 2.981 1.00 86.31 87 SER A C 1
ATOM 651 O O . SER A 1 87 ? -10.485 -0.456 1.925 1.00 86.31 87 SER A O 1
ATOM 653 N N . ILE A 1 88 ? -11.116 0.251 3.963 1.00 88.94 88 ILE A N 1
ATOM 654 C CA . ILE A 1 88 ? -10.486 1.580 3.862 1.00 88.94 88 ILE A CA 1
ATOM 655 C C . ILE A 1 88 ? -8.960 1.453 3.716 1.00 88.94 88 ILE A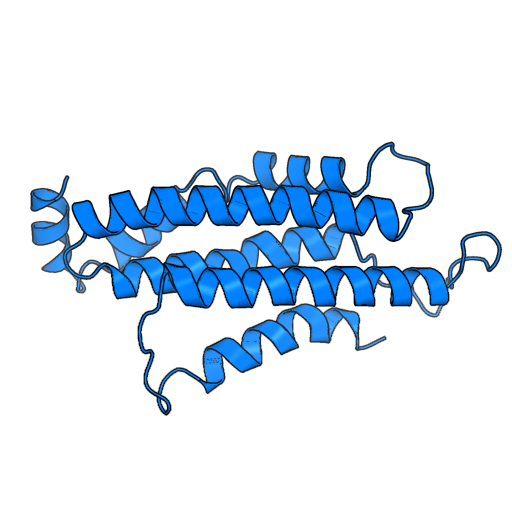 C 1
ATOM 657 O O . ILE A 1 88 ? -8.359 2.144 2.894 1.00 88.94 88 ILE A O 1
ATOM 661 N N . LEU A 1 89 ? -8.328 0.559 4.484 1.00 91.31 89 LEU A N 1
ATOM 662 C CA . LEU A 1 89 ? -6.885 0.315 4.421 1.00 91.31 89 LEU A CA 1
ATOM 663 C C . LEU A 1 89 ? -6.454 -0.197 3.040 1.00 91.31 89 LEU A C 1
ATOM 665 O O . LEU A 1 89 ? -5.552 0.371 2.427 1.00 91.31 89 LEU A O 1
ATOM 669 N N . VAL A 1 90 ? -7.107 -1.251 2.539 1.00 89.38 90 VAL A N 1
ATOM 670 C CA . VAL A 1 90 ? -6.802 -1.849 1.229 1.00 89.38 90 VAL A CA 1
ATOM 671 C C . VAL A 1 90 ? -7.077 -0.857 0.103 1.00 89.38 90 VAL A C 1
ATOM 673 O O . VAL A 1 90 ? -6.262 -0.738 -0.812 1.00 89.38 90 VAL A O 1
ATOM 676 N N . GLN A 1 91 ? -8.178 -0.107 0.189 1.00 84.88 91 GLN A N 1
ATOM 677 C CA . GLN A 1 91 ? -8.491 0.948 -0.766 1.00 84.88 91 GLN A CA 1
ATOM 678 C C . GLN A 1 91 ? -7.371 1.989 -0.810 1.00 84.88 91 GLN A C 1
ATOM 680 O O . GLN A 1 91 ? -6.856 2.274 -1.884 1.00 84.88 91 GLN A O 1
ATOM 685 N N . ARG A 1 92 ? -6.914 2.491 0.342 1.00 89.62 92 ARG A N 1
ATOM 686 C CA . ARG A 1 92 ? -5.837 3.489 0.392 1.00 89.62 92 ARG A CA 1
ATOM 687 C C . ARG A 1 92 ? -4.505 2.956 -0.142 1.00 89.62 92 ARG A C 1
ATOM 689 O O . ARG A 1 92 ? -3.773 3.686 -0.802 1.00 89.62 92 ARG A O 1
ATOM 696 N N . VAL A 1 93 ? -4.187 1.678 0.076 1.00 90.81 93 VAL A N 1
ATOM 697 C CA . VAL A 1 93 ? -3.009 1.051 -0.552 1.00 90.81 93 VAL A CA 1
ATOM 698 C C . VAL A 1 93 ? -3.105 1.106 -2.080 1.00 90.81 93 VAL A C 1
ATOM 700 O O . VAL A 1 93 ? -2.129 1.470 -2.735 1.00 90.81 93 VAL A O 1
ATOM 703 N N . LEU A 1 94 ? -4.265 0.762 -2.642 1.00 86.69 94 LEU A N 1
ATOM 704 C CA . LEU A 1 94 ? -4.463 0.665 -4.090 1.00 86.69 94 LEU A CA 1
ATOM 705 C C . LEU A 1 94 ? -4.708 2.015 -4.779 1.00 86.69 94 LEU A C 1
ATOM 707 O O . LEU A 1 94 ? -4.352 2.154 -5.941 1.00 86.69 94 LEU A O 1
ATOM 711 N N . GLU A 1 95 ? -5.295 2.991 -4.093 1.00 85.00 95 GLU A N 1
ATOM 712 C CA . GLU A 1 95 ? -5.645 4.300 -4.664 1.00 85.00 95 GLU A CA 1
ATOM 713 C C . GLU A 1 95 ? -4.613 5.393 -4.368 1.00 85.00 95 GLU A C 1
ATOM 715 O O . GLU A 1 95 ? -4.583 6.394 -5.074 1.00 85.00 95 GLU A O 1
ATOM 720 N N . ASP A 1 96 ? -3.759 5.212 -3.357 1.00 88.00 96 ASP A N 1
ATOM 721 C CA . ASP A 1 96 ? -2.785 6.230 -2.950 1.00 88.00 96 ASP A CA 1
ATOM 722 C C . ASP A 1 96 ? -1.345 5.708 -3.020 1.00 88.00 96 ASP A C 1
ATOM 724 O O . ASP A 1 96 ? -0.543 6.191 -3.822 1.00 88.00 96 ASP A O 1
ATOM 728 N N . ARG A 1 97 ? -1.005 4.673 -2.235 1.00 90.56 97 ARG A N 1
ATOM 729 C CA . ARG A 1 97 ? 0.394 4.215 -2.120 1.00 90.56 97 ARG A CA 1
ATOM 730 C C . ARG A 1 97 ? 0.944 3.647 -3.428 1.00 90.56 97 ARG A C 1
ATOM 732 O O . ARG A 1 97 ? 2.025 4.039 -3.862 1.00 90.56 97 ARG A O 1
ATOM 739 N N . VAL A 1 98 ? 0.208 2.728 -4.055 1.00 90.62 98 VAL A N 1
ATOM 740 C CA . VAL A 1 98 ? 0.638 2.080 -5.302 1.00 90.62 98 VAL A CA 1
ATOM 741 C C . VAL A 1 98 ? 0.691 3.068 -6.477 1.00 90.62 98 VAL A C 1
ATOM 743 O O . VAL A 1 98 ? 1.734 3.110 -7.128 1.00 90.62 98 VAL A O 1
ATOM 746 N N . PRO A 1 99 ? -0.342 3.889 -6.760 1.00 88.12 99 PRO A N 1
ATOM 747 C CA . PRO A 1 99 ? -0.303 4.825 -7.883 1.00 88.12 99 PRO A CA 1
ATOM 748 C C . PRO A 1 99 ? 0.852 5.818 -7.789 1.00 88.12 99 PRO A C 1
ATOM 750 O O . PRO A 1 99 ? 1.596 5.954 -8.752 1.00 88.12 99 PRO A O 1
ATOM 753 N N . LYS A 1 100 ? 1.097 6.411 -6.614 1.00 89.44 100 LYS A N 1
ATOM 754 C CA . LYS A 1 100 ? 2.214 7.350 -6.413 1.00 89.44 100 LYS A CA 1
ATOM 755 C C . LYS A 1 100 ? 3.590 6.718 -6.645 1.00 89.44 100 LYS A C 1
ATOM 757 O O . LYS A 1 100 ? 4.503 7.390 -7.122 1.00 89.44 100 LYS A O 1
ATOM 762 N N . LEU A 1 101 ? 3.757 5.431 -6.325 1.00 90.88 101 LEU A N 1
ATOM 763 C CA . LEU A 1 101 ? 4.979 4.695 -6.664 1.00 90.88 101 LEU A CA 1
ATOM 764 C C . LEU A 1 101 ? 5.096 4.489 -8.181 1.00 90.88 101 LEU A C 1
ATOM 766 O O . LEU A 1 101 ? 6.160 4.700 -8.761 1.00 90.88 101 LEU A O 1
ATOM 770 N N . LEU A 1 102 ? 3.997 4.095 -8.829 1.00 89.56 102 LEU A N 1
ATOM 771 C CA . LEU A 1 102 ? 3.9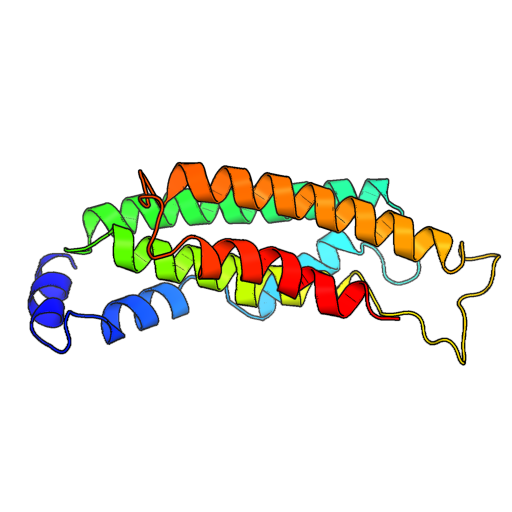63 3.844 -10.268 1.00 89.56 102 LEU A CA 1
ATOM 772 C C . LEU A 1 102 ? 4.141 5.117 -11.099 1.00 89.56 102 LEU A C 1
ATOM 774 O O . LEU A 1 102 ? 4.808 5.054 -12.121 1.00 89.56 102 LEU A O 1
ATOM 778 N N . GLU A 1 103 ? 3.620 6.262 -10.662 1.00 87.88 103 GLU A N 1
ATOM 779 C CA . GLU A 1 103 ? 3.793 7.562 -11.329 1.00 87.88 103 GLU A CA 1
ATOM 780 C C . GLU A 1 103 ? 5.265 7.967 -11.433 1.00 87.88 103 GLU A C 1
ATOM 782 O O . GLU A 1 103 ? 5.700 8.483 -12.461 1.00 87.88 103 GLU A O 1
ATOM 787 N N . LYS A 1 104 ? 6.053 7.683 -10.392 1.00 86.94 104 LYS A N 1
ATOM 788 C CA . LYS A 1 104 ? 7.498 7.947 -10.383 1.00 86.94 104 LYS A CA 1
ATOM 789 C C . LYS A 1 104 ? 8.286 6.947 -11.222 1.00 86.94 104 LYS A C 1
ATOM 791 O O . LYS A 1 104 ? 9.337 7.284 -11.754 1.00 86.94 104 LYS A O 1
ATOM 796 N N . LEU A 1 105 ? 7.789 5.716 -11.318 1.00 85.38 105 LEU A N 1
ATOM 797 C CA . LEU A 1 105 ? 8.430 4.635 -12.059 1.00 85.38 105 LEU A CA 1
ATOM 798 C C . LEU A 1 105 ? 8.151 4.705 -13.567 1.00 85.38 105 LEU A C 1
ATOM 800 O O . LEU A 1 105 ? 9.036 4.468 -14.385 1.00 85.38 105 LEU A O 1
ATOM 804 N N . LEU A 1 106 ? 6.902 4.976 -13.932 1.00 85.00 106 LEU A N 1
ATOM 805 C CA . LEU A 1 106 ? 6.374 4.904 -15.289 1.00 85.00 106 LEU A CA 1
ATOM 806 C C . LEU A 1 106 ? 6.158 6.317 -15.830 1.00 85.00 106 LEU A C 1
ATOM 808 O O . LEU A 1 106 ? 5.029 6.731 -16.094 1.00 85.00 106 LEU A O 1
ATOM 812 N N . LEU A 1 107 ? 7.253 7.054 -16.018 1.00 79.00 107 LEU A N 1
ATOM 813 C CA . LEU A 1 107 ? 7.203 8.373 -16.645 1.00 79.00 107 LEU A CA 1
ATOM 814 C C . LEU A 1 107 ? 6.605 8.245 -18.050 1.00 79.00 107 LEU A C 1
ATOM 816 O O . LEU A 1 107 ? 7.162 7.565 -18.915 1.00 79.00 107 LEU A O 1
ATOM 820 N N . LYS A 1 108 ? 5.442 8.871 -18.264 1.00 73.31 108 LYS A N 1
ATOM 821 C CA . LYS A 1 108 ? 4.719 8.789 -19.534 1.00 73.31 108 LYS A CA 1
ATOM 822 C C . LYS A 1 108 ? 5.594 9.374 -20.657 1.00 73.31 108 LYS A C 1
ATOM 824 O O . LYS A 1 108 ? 5.939 10.556 -20.588 1.00 73.31 108 LYS A O 1
ATOM 829 N N . PRO A 1 109 ? 5.940 8.593 -21.698 1.00 69.12 109 PRO A N 1
ATOM 830 C CA . PRO A 1 109 ? 6.703 9.113 -22.822 1.00 69.12 109 PRO A CA 1
ATOM 831 C C . PRO A 1 109 ? 5.848 10.120 -23.595 1.00 69.12 109 PRO A C 1
ATOM 833 O O . PRO A 1 109 ? 4.675 9.871 -23.880 1.00 69.12 109 PRO A O 1
ATOM 836 N N . SER A 1 110 ? 6.432 11.267 -23.939 1.00 67.38 110 SER A N 1
ATOM 837 C CA . SER A 1 110 ? 5.763 12.253 -24.786 1.00 67.38 110 SER A CA 1
ATOM 838 C C . SER A 1 110 ? 5.950 11.880 -26.263 1.00 67.38 110 SER A C 1
ATOM 840 O O . SER A 1 110 ? 7.034 11.464 -26.672 1.00 67.38 110 SER A O 1
ATOM 842 N N . LEU A 1 111 ? 4.908 12.047 -27.085 1.00 60.56 111 LEU A N 1
ATOM 843 C CA . LEU A 1 111 ? 5.000 11.829 -28.539 1.00 60.56 111 LEU A CA 1
ATOM 844 C C . LEU A 1 111 ? 5.840 12.906 -29.251 1.00 60.56 111 LEU A C 1
ATOM 846 O O . LEU A 1 111 ? 6.252 12.711 -30.390 1.00 60.56 111 LEU A O 1
ATOM 850 N N . VAL A 1 112 ? 6.092 14.035 -28.582 1.00 60.38 112 VAL A N 1
ATOM 851 C CA . VAL A 1 112 ? 6.875 15.168 -29.105 1.00 60.38 112 VAL A CA 1
ATOM 852 C C . VAL A 1 112 ? 8.375 14.975 -28.842 1.00 60.38 112 VAL A C 1
ATOM 854 O O . VAL A 1 112 ? 9.206 15.469 -29.597 1.00 60.38 112 VAL A O 1
ATOM 857 N N . SER A 1 113 ? 8.727 14.215 -27.804 1.00 57.91 113 SER A N 1
ATOM 858 C CA . SER A 1 113 ? 10.096 13.879 -27.408 1.00 57.91 113 SER A CA 1
ATOM 859 C C . SER A 1 113 ? 10.186 12.382 -27.099 1.00 57.91 113 SER A C 1
ATOM 861 O O . SER A 1 113 ? 10.339 11.974 -25.943 1.00 57.91 113 SER A O 1
ATOM 863 N N . ALA A 1 114 ? 10.015 11.554 -28.133 1.00 60.78 114 ALA A N 1
ATOM 864 C CA . ALA A 1 114 ? 10.108 10.109 -27.980 1.00 60.78 114 ALA A CA 1
ATOM 865 C C . ALA A 1 114 ? 11.504 9.727 -27.446 1.00 60.78 114 ALA A C 1
ATOM 867 O O . ALA A 1 114 ? 12.499 10.268 -27.940 1.00 60.78 114 ALA A O 1
ATOM 868 N N . PRO A 1 115 ? 11.596 8.814 -26.461 1.00 64.75 115 PRO A N 1
ATOM 869 C CA . PRO A 1 115 ? 12.886 8.403 -25.932 1.00 64.75 115 PRO A CA 1
ATOM 870 C C . PRO A 1 115 ? 13.744 7.799 -27.053 1.00 64.75 115 PRO A C 1
ATOM 872 O O . PRO A 1 115 ? 13.221 7.022 -27.867 1.00 64.75 115 PRO A O 1
ATOM 875 N N . PRO A 1 116 ? 15.036 8.159 -27.129 1.00 65.19 116 PRO A N 1
ATOM 876 C CA . PRO A 1 116 ? 15.921 7.691 -28.183 1.00 65.19 116 PRO A CA 1
ATOM 877 C C . PRO A 1 116 ? 16.012 6.161 -28.179 1.00 65.19 116 PRO A C 1
ATOM 879 O O . PRO A 1 116 ? 15.921 5.497 -27.145 1.00 65.19 116 PRO A O 1
ATOM 882 N N . MET A 1 117 ? 16.186 5.577 -29.365 1.00 64.69 117 MET A N 1
ATOM 883 C CA . MET A 1 117 ? 16.183 4.119 -29.547 1.00 64.69 117 MET A CA 1
ATOM 884 C C . MET A 1 117 ? 17.339 3.431 -28.796 1.00 64.69 117 MET A C 1
ATOM 886 O O . MET A 1 117 ? 17.219 2.275 -28.396 1.00 64.69 117 MET A O 1
ATOM 890 N N . GLU A 1 118 ? 18.419 4.176 -28.555 1.00 65.56 118 GLU A N 1
ATOM 891 C CA . GLU A 1 118 ? 19.600 3.797 -27.768 1.00 65.56 118 GLU A CA 1
ATOM 892 C C . GLU A 1 118 ? 19.276 3.565 -26.280 1.00 65.56 118 GLU A C 1
ATOM 894 O O . GLU A 1 118 ? 19.916 2.743 -25.631 1.00 65.56 118 GLU A O 1
ATOM 899 N N . GLU A 1 119 ? 18.223 4.205 -25.763 1.00 65.94 119 GLU A N 1
ATOM 900 C CA . GLU A 1 119 ? 17.714 4.037 -24.393 1.00 65.94 119 GLU A CA 1
ATOM 901 C C . GLU A 1 119 ? 16.566 3.010 -24.316 1.00 65.94 119 GLU A C 1
ATOM 903 O O . GLU A 1 119 ? 15.901 2.863 -23.295 1.00 65.94 119 GLU A O 1
ATOM 908 N N . GLY A 1 120 ? 16.306 2.270 -25.401 1.00 71.75 120 GLY A N 1
ATOM 909 C CA . GLY A 1 120 ? 15.254 1.250 -25.475 1.00 71.75 120 GLY A CA 1
ATOM 910 C C . GLY A 1 120 ? 13.875 1.771 -25.899 1.00 71.75 120 GLY A C 1
ATOM 911 O O . GLY A 1 120 ? 12.960 0.964 -26.105 1.00 71.75 120 GLY A O 1
ATOM 912 N N . GLY A 1 121 ? 13.733 3.089 -26.089 1.00 78.12 121 GLY A N 1
ATOM 913 C CA . GLY A 1 121 ? 12.546 3.741 -26.646 1.00 78.12 121 GLY A CA 1
ATOM 914 C C . GLY A 1 121 ? 11.226 3.359 -25.959 1.00 78.12 121 GLY A C 1
ATOM 915 O O . GLY A 1 121 ? 11.173 2.982 -24.788 1.00 78.12 121 GLY A O 1
ATOM 916 N N . LEU A 1 122 ? 10.125 3.410 -26.714 1.00 82.38 122 LEU A N 1
ATOM 917 C CA . LEU A 1 122 ? 8.788 3.049 -26.219 1.00 82.38 122 LEU A CA 1
ATOM 918 C C . LEU A 1 122 ? 8.688 1.577 -25.769 1.00 82.38 122 LEU A C 1
ATOM 920 O O . LEU A 1 122 ? 7.875 1.233 -24.913 1.00 82.38 122 LEU A O 1
ATOM 924 N N . ILE A 1 123 ? 9.530 0.696 -26.318 1.00 83.75 123 ILE A N 1
ATOM 925 C CA . ILE A 1 123 ? 9.541 -0.729 -25.966 1.00 83.75 123 ILE A CA 1
ATOM 926 C C . ILE A 1 123 ? 9.969 -0.923 -24.508 1.00 83.75 123 ILE A C 1
ATOM 928 O O . ILE A 1 123 ? 9.384 -1.759 -23.815 1.00 83.75 123 ILE A O 1
ATOM 932 N N . LEU A 1 124 ? 10.960 -0.165 -24.025 1.00 83.81 124 LEU A N 1
ATOM 933 C CA . LEU A 1 124 ? 11.366 -0.225 -22.621 1.00 83.81 124 LEU A CA 1
ATOM 934 C C . LEU A 1 124 ? 10.212 0.195 -21.706 1.00 83.81 124 LEU A C 1
ATOM 936 O O . LEU A 1 124 ? 9.881 -0.544 -20.780 1.00 83.81 124 LEU A O 1
ATOM 940 N N . TYR A 1 125 ? 9.538 1.303 -22.023 1.00 85.06 125 TYR A N 1
ATOM 941 C CA . TYR A 1 125 ? 8.356 1.756 -21.287 1.00 85.06 125 TYR A CA 1
ATOM 942 C C . TYR A 1 125 ? 7.275 0.668 -21.199 1.00 85.06 125 TYR A C 1
ATOM 944 O O . TYR A 1 125 ? 6.822 0.334 -20.106 1.00 85.06 125 TYR A O 1
ATOM 952 N N . LEU A 1 126 ? 6.917 0.040 -22.325 1.00 87.50 126 LEU A N 1
ATOM 953 C CA . LEU A 1 126 ? 5.913 -1.031 -22.351 1.00 87.50 126 LEU A CA 1
ATOM 954 C C . LEU A 1 126 ? 6.332 -2.256 -21.525 1.00 87.50 126 LEU A C 1
ATOM 956 O O . LEU A 1 126 ? 5.493 -2.886 -20.882 1.00 87.50 126 LEU A O 1
ATOM 960 N N . ARG A 1 127 ? 7.628 -2.595 -21.502 1.00 89.88 127 ARG A N 1
ATOM 961 C CA . ARG A 1 127 ? 8.155 -3.679 -20.656 1.00 89.88 127 ARG A CA 1
ATOM 962 C C . ARG A 1 127 ? 8.052 -3.339 -19.173 1.00 89.88 127 ARG A C 1
ATOM 964 O O . ARG A 1 127 ? 7.642 -4.196 -18.393 1.00 89.88 127 ARG A O 1
ATOM 971 N N . LEU A 1 128 ? 8.398 -2.112 -18.786 1.00 89.62 128 LEU A N 1
ATOM 972 C CA . LEU A 1 128 ? 8.261 -1.644 -17.406 1.00 89.62 128 LEU A CA 1
ATOM 973 C C . LEU A 1 128 ? 6.793 -1.617 -16.975 1.00 89.62 128 LEU A C 1
ATOM 975 O O . LEU A 1 128 ? 6.469 -2.109 -15.896 1.00 89.62 128 LEU A O 1
ATOM 979 N N . LEU A 1 129 ? 5.901 -1.139 -17.846 1.00 89.31 129 LEU A N 1
ATOM 980 C CA . LEU A 1 129 ? 4.457 -1.140 -17.628 1.00 89.31 129 LEU A CA 1
ATOM 981 C C . LEU A 1 129 ? 3.921 -2.562 -17.418 1.00 89.31 129 LEU A C 1
ATOM 983 O O . LEU A 1 129 ? 3.189 -2.807 -16.462 1.00 89.31 129 LEU A O 1
ATOM 987 N N . ALA A 1 130 ? 4.323 -3.516 -18.262 1.00 89.62 130 ALA A N 1
ATOM 988 C CA . ALA A 1 130 ? 3.921 -4.915 -18.131 1.00 89.62 130 ALA A CA 1
ATOM 989 C C . ALA A 1 130 ? 4.410 -5.542 -16.811 1.00 89.62 130 ALA A C 1
ATOM 991 O O . ALA A 1 130 ? 3.654 -6.254 -16.146 1.00 89.62 130 ALA A O 1
ATOM 992 N N . VAL A 1 131 ? 5.652 -5.251 -16.403 1.00 92.88 131 VAL A N 1
ATOM 993 C CA . VAL A 1 131 ? 6.207 -5.697 -15.113 1.00 92.88 131 VAL A CA 1
ATOM 994 C C . VAL A 1 131 ? 5.426 -5.102 -13.945 1.00 92.88 131 VAL A C 1
ATOM 996 O O . VAL A 1 131 ? 5.012 -5.841 -13.050 1.00 92.88 131 VAL A O 1
ATOM 999 N N . ALA A 1 132 ? 5.202 -3.788 -13.961 1.00 91.31 132 ALA A N 1
ATOM 1000 C CA . ALA A 1 132 ? 4.447 -3.089 -12.932 1.00 91.31 132 ALA A CA 1
ATOM 1001 C C . ALA A 1 132 ? 3.027 -3.651 -12.808 1.00 91.31 132 ALA A C 1
ATOM 1003 O O . ALA A 1 132 ? 2.602 -4.010 -11.714 1.00 91.31 132 ALA A O 1
ATOM 1004 N N . TYR A 1 133 ? 2.332 -3.824 -13.933 1.00 89.50 133 TYR A N 1
ATOM 1005 C CA . TYR A 1 133 ? 0.997 -4.413 -13.979 1.00 89.50 133 TYR A CA 1
ATOM 1006 C C . TYR A 1 133 ? 0.962 -5.815 -13.361 1.00 89.50 133 TYR A C 1
ATOM 1008 O O . TYR A 1 133 ? 0.148 -6.085 -12.474 1.00 89.50 133 TYR A O 1
ATOM 1016 N N . GLY A 1 134 ? 1.877 -6.699 -13.776 1.00 90.19 134 GLY A N 1
ATOM 1017 C CA . GLY A 1 134 ? 1.956 -8.063 -13.251 1.00 90.19 134 GLY A CA 1
ATOM 1018 C C . GLY A 1 134 ? 2.187 -8.093 -11.738 1.00 90.19 134 GLY A C 1
ATOM 1019 O O . GLY A 1 134 ? 1.486 -8.803 -11.013 1.00 90.19 134 GLY A O 1
ATOM 1020 N N . LYS A 1 135 ? 3.111 -7.261 -11.242 1.00 92.19 135 LYS A N 1
ATOM 1021 C CA . LYS A 1 135 ? 3.419 -7.170 -9.809 1.00 92.19 135 LYS A CA 1
ATOM 1022 C C . LYS A 1 135 ? 2.265 -6.602 -8.997 1.00 92.19 135 LYS A C 1
ATOM 1024 O O . LYS A 1 135 ? 1.949 -7.131 -7.932 1.00 92.19 135 LYS A O 1
ATOM 1029 N N . THR A 1 136 ? 1.582 -5.582 -9.505 1.00 89.75 136 THR A N 1
ATOM 1030 C CA . THR A 1 136 ? 0.423 -5.012 -8.812 1.00 89.75 136 THR A CA 1
ATOM 1031 C C . THR A 1 136 ? -0.724 -6.025 -8.768 1.00 89.75 136 THR A C 1
ATOM 1033 O O . THR A 1 136 ? -1.450 -6.093 -7.778 1.00 89.75 136 THR A O 1
ATOM 1036 N N . GLN A 1 137 ? -0.854 -6.894 -9.778 1.00 86.75 137 GLN A N 1
ATOM 1037 C CA . GLN A 1 137 ? -1.868 -7.949 -9.789 1.00 86.75 137 GLN A CA 1
ATOM 1038 C C . GLN A 1 137 ? -1.582 -9.023 -8.729 1.00 86.75 137 GLN A C 1
ATOM 1040 O O . GLN A 1 137 ? -2.506 -9.500 -8.069 1.00 86.75 137 GLN A O 1
ATOM 1045 N N . GLU A 1 138 ? -0.313 -9.399 -8.537 1.00 89.62 138 GLU A N 1
ATOM 1046 C CA . GLU A 1 138 ? 0.115 -10.267 -7.428 1.00 89.62 138 GLU A CA 1
ATOM 1047 C C . GLU A 1 138 ? -0.257 -9.652 -6.068 1.00 89.62 138 GLU A C 1
ATOM 1049 O O . GLU A 1 138 ? -0.887 -10.325 -5.247 1.00 89.62 138 GLU A O 1
ATOM 1054 N N . LEU A 1 139 ? 0.036 -8.362 -5.864 1.00 89.19 139 LEU A N 1
ATOM 1055 C CA . LEU A 1 139 ? -0.338 -7.628 -4.651 1.00 89.19 139 LEU A CA 1
ATOM 1056 C C . LEU A 1 139 ? -1.858 -7.634 -4.423 1.00 89.19 139 LEU A C 1
ATOM 1058 O O . LEU A 1 139 ? -2.316 -7.966 -3.331 1.00 89.19 139 LEU A O 1
ATOM 1062 N N . ALA A 1 140 ? -2.654 -7.319 -5.446 1.00 84.56 140 ALA A N 1
ATOM 1063 C CA . ALA A 1 140 ? -4.112 -7.274 -5.331 1.00 84.56 140 ALA A CA 1
ATOM 1064 C C . ALA A 1 140 ? -4.718 -8.637 -4.952 1.00 84.56 140 ALA A C 1
ATOM 1066 O O . ALA A 1 140 ? -5.632 -8.700 -4.126 1.00 84.56 140 ALA A O 1
ATOM 1067 N N . ARG A 1 141 ? -4.193 -9.740 -5.511 1.00 83.38 141 ARG A N 1
ATOM 1068 C CA . ARG A 1 141 ? -4.602 -11.102 -5.120 1.00 83.38 141 ARG A CA 1
ATOM 1069 C C . ARG A 1 141 ? -4.302 -11.370 -3.649 1.00 83.38 141 ARG A C 1
ATOM 1071 O O . ARG A 1 141 ? -5.149 -11.919 -2.950 1.00 83.38 141 ARG A O 1
ATOM 1078 N N . TYR A 1 142 ? -3.128 -10.956 -3.177 1.00 85.69 142 TYR A N 1
ATOM 1079 C CA . TYR A 1 142 ? -2.753 -11.117 -1.779 1.00 85.69 142 TYR A CA 1
ATOM 1080 C C . TYR A 1 142 ? -3.664 -10.306 -0.842 1.00 85.69 142 TYR A C 1
ATOM 1082 O O . TYR A 1 142 ? -4.197 -10.853 0.122 1.00 85.69 142 TYR A O 1
ATOM 1090 N N . LEU A 1 143 ? -3.887 -9.018 -1.131 1.00 84.50 143 LEU A N 1
ATOM 1091 C CA . LEU A 1 143 ? -4.706 -8.138 -0.286 1.00 84.50 143 LEU A CA 1
ATOM 1092 C C . LEU A 1 143 ? -6.150 -8.641 -0.164 1.00 84.50 143 LEU A C 1
ATOM 1094 O O . LEU A 1 143 ? -6.731 -8.584 0.921 1.00 84.50 143 LEU A O 1
ATOM 1098 N N . ARG A 1 144 ? -6.694 -9.221 -1.243 1.00 77.31 144 ARG A N 1
ATOM 1099 C CA . ARG A 1 144 ? -8.003 -9.888 -1.227 1.00 77.31 144 ARG A CA 1
ATOM 1100 C C . ARG A 1 144 ? -8.060 -11.028 -0.202 1.00 77.31 144 ARG A C 1
ATOM 1102 O O . ARG A 1 144 ? -9.071 -11.173 0.474 1.00 77.31 144 ARG A O 1
ATOM 1109 N N . GLY A 1 145 ? -6.981 -11.801 -0.066 1.00 73.94 145 GLY A N 1
ATOM 1110 C CA . GLY A 1 145 ? -6.901 -12.924 0.873 1.00 73.94 145 GLY A CA 1
ATOM 1111 C C . GLY A 1 145 ? -6.745 -12.525 2.345 1.00 73.94 145 GLY A C 1
ATOM 1112 O O . GLY A 1 145 ? -7.100 -13.312 3.214 1.00 73.94 145 GLY A O 1
ATOM 1113 N N . VAL A 1 146 ? -6.231 -11.325 2.642 1.00 70.62 146 VAL A N 1
ATOM 1114 C CA . VAL A 1 146 ? -5.920 -10.902 4.024 1.00 70.62 14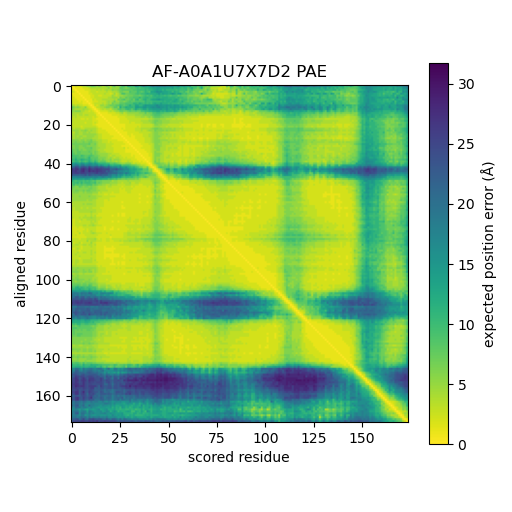6 VAL A CA 1
ATOM 1115 C C . VAL A 1 146 ? -7.033 -10.096 4.689 1.00 70.62 146 VAL A C 1
ATOM 1117 O O . VAL A 1 146 ? -7.161 -10.158 5.908 1.00 70.62 146 VAL A O 1
ATOM 1120 N N . GLY A 1 147 ? -7.819 -9.324 3.935 1.00 59.41 147 GLY A N 1
ATOM 1121 C CA . GLY A 1 147 ? -8.658 -8.277 4.539 1.00 59.41 147 GLY A CA 1
ATOM 1122 C C . GLY A 1 147 ? -10.145 -8.289 4.213 1.00 59.41 147 GLY A C 1
ATOM 1123 O O . GLY A 1 147 ? -10.873 -7.500 4.805 1.00 59.41 147 GLY A O 1
ATOM 1124 N N . CYS A 1 148 ? -10.611 -9.134 3.293 1.00 56.22 148 CYS A N 1
ATOM 1125 C CA . CYS A 1 148 ? -11.941 -8.966 2.698 1.00 56.22 148 CYS A CA 1
ATOM 1126 C C . CYS A 1 148 ? -12.688 -10.294 2.498 1.00 56.22 148 CYS A C 1
ATOM 1128 O O . CYS A 1 148 ? -13.256 -10.502 1.427 1.00 56.22 148 CYS A O 1
ATOM 1130 N N . GLY A 1 149 ? -12.658 -11.202 3.485 1.00 48.03 149 GLY A N 1
ATOM 1131 C CA . GLY A 1 149 ? -13.399 -12.471 3.420 1.00 48.03 149 GLY A CA 1
ATOM 1132 C C . GLY A 1 149 ? -14.821 -12.279 2.874 1.00 48.03 149 GLY A C 1
ATOM 1133 O O . GLY A 1 149 ? -15.508 -11.361 3.315 1.00 48.03 149 GLY A O 1
ATOM 1134 N N . ASP A 1 150 ? -15.186 -13.093 1.874 1.00 44.34 150 ASP A N 1
ATOM 1135 C CA . ASP A 1 150 ? -16.450 -13.079 1.117 1.00 44.34 150 ASP A CA 1
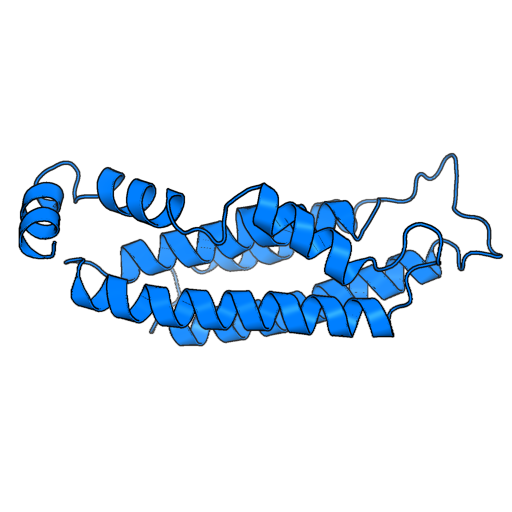ATOM 1136 C C . ASP A 1 150 ? -17.134 -11.702 1.021 1.00 44.34 150 ASP A C 1
ATOM 1138 O O . ASP A 1 150 ? -18.203 -11.441 1.575 1.00 44.34 150 ASP A O 1
ATOM 1142 N N . LEU A 1 151 ? -16.522 -10.785 0.267 1.00 44.28 151 LEU A N 1
ATOM 1143 C CA . LEU A 1 151 ? -17.284 -9.691 -0.329 1.00 44.28 151 LEU A CA 1
ATOM 1144 C C . LEU A 1 151 ? -18.171 -10.276 -1.435 1.00 44.28 151 LEU A C 1
ATOM 1146 O O . LEU A 1 151 ? -17.776 -10.336 -2.599 1.00 44.28 151 LEU A O 1
ATOM 1150 N N . ASP A 1 152 ? -19.351 -10.731 -1.020 1.00 37.62 152 ASP A N 1
ATOM 1151 C CA . ASP A 1 152 ? -20.409 -11.255 -1.875 1.00 37.62 152 ASP A CA 1
ATOM 1152 C C . ASP A 1 152 ? -20.741 -10.314 -3.051 1.00 37.62 152 ASP A C 1
ATOM 1154 O O . ASP A 1 152 ? -20.537 -9.091 -3.040 1.00 37.62 152 ASP A O 1
ATOM 1158 N N . VAL A 1 153 ? -21.233 -10.953 -4.100 1.00 41.22 153 VAL A N 1
ATOM 1159 C CA . VAL A 1 153 ? -20.795 -10.837 -5.483 1.00 41.22 153 VAL A CA 1
ATOM 1160 C C . VAL A 1 153 ? -21.406 -9.644 -6.237 1.00 41.22 153 VAL A C 1
ATOM 1162 O O . VAL A 1 153 ? -21.024 -9.366 -7.374 1.00 41.22 153 VAL A O 1
ATOM 1165 N N . GLU A 1 154 ? -22.282 -8.857 -5.614 1.00 37.25 154 GLU A N 1
ATOM 1166 C CA . GLU A 1 154 ? -23.178 -7.959 -6.366 1.00 37.25 154 GLU A CA 1
ATOM 1167 C C . GLU A 1 154 ? -23.144 -6.478 -5.947 1.00 37.25 154 GLU A C 1
ATOM 1169 O O . GLU A 1 154 ? -23.600 -5.627 -6.704 1.00 37.25 154 GLU A O 1
ATOM 1174 N N . GLY A 1 155 ? -22.528 -6.116 -4.812 1.00 39.94 155 GLY A N 1
ATOM 1175 C CA . GLY A 1 155 ? -22.566 -4.726 -4.306 1.00 39.94 155 GLY A CA 1
ATOM 1176 C C . GLY A 1 155 ? -21.254 -3.928 -4.358 1.00 39.94 155 GLY A C 1
ATOM 1177 O O . GLY A 1 155 ? -21.275 -2.700 -4.401 1.00 39.94 155 GLY A O 1
ATOM 1178 N N . ARG A 1 156 ? -20.093 -4.598 -4.344 1.00 41.41 156 ARG A N 1
ATOM 1179 C CA . ARG A 1 156 ? -18.748 -3.965 -4.281 1.00 41.41 156 ARG A CA 1
ATOM 1180 C C . ARG A 1 156 ? -17.787 -4.408 -5.387 1.00 41.41 156 ARG A C 1
ATOM 1182 O O . ARG A 1 156 ? -16.656 -3.922 -5.462 1.00 41.41 156 ARG A O 1
ATOM 1189 N N . ASN A 1 157 ? -18.251 -5.288 -6.271 1.00 41.84 157 ASN A N 1
ATOM 1190 C CA . ASN A 1 157 ? -17.455 -5.849 -7.361 1.00 41.84 157 ASN A CA 1
ATOM 1191 C C . ASN A 1 157 ? -17.254 -4.894 -8.539 1.00 41.84 157 ASN A C 1
ATOM 1193 O O . ASN A 1 157 ? -16.284 -5.056 -9.273 1.00 41.84 157 ASN A O 1
ATOM 1197 N N . ALA A 1 158 ? -18.068 -3.843 -8.665 1.00 39.09 158 ALA A N 1
ATOM 1198 C CA . ALA A 1 158 ? -17.774 -2.752 -9.589 1.00 39.09 158 ALA A CA 1
ATOM 1199 C C . ALA A 1 158 ? -16.600 -1.891 -9.083 1.00 39.09 158 ALA A C 1
ATOM 1201 O O . ALA A 1 158 ? -15.651 -1.653 -9.819 1.00 39.09 158 ALA A O 1
ATOM 1202 N N . PHE A 1 159 ? -16.591 -1.501 -7.805 1.00 40.81 159 PHE A N 1
ATOM 1203 C CA . PHE A 1 159 ? -15.611 -0.547 -7.266 1.00 40.81 159 PHE A CA 1
ATOM 1204 C C . PHE A 1 159 ? -14.162 -1.083 -7.299 1.00 40.81 159 PHE A C 1
ATOM 1206 O O . PHE A 1 159 ? -13.247 -0.399 -7.748 1.00 40.81 159 PHE A O 1
ATOM 1213 N N . HIS A 1 160 ? -13.942 -2.352 -6.934 1.00 46.12 160 HIS A N 1
ATOM 1214 C CA . HIS A 1 160 ? -12.592 -2.936 -6.901 1.00 46.12 160 HIS A CA 1
ATOM 1215 C C . HIS A 1 160 ? -12.025 -3.336 -8.274 1.00 46.12 160 HIS A C 1
ATOM 1217 O O . HIS A 1 160 ? -10.811 -3.263 -8.470 1.00 46.12 160 HIS A O 1
ATOM 1223 N N . HIS A 1 161 ? -12.865 -3.755 -9.230 1.00 42.69 161 HIS A N 1
ATOM 1224 C CA . HIS A 1 161 ? -12.400 -4.056 -10.591 1.00 42.69 161 HIS A CA 1
ATOM 1225 C C . HIS A 1 161 ? -12.169 -2.785 -11.418 1.00 42.69 161 HIS A C 1
ATOM 1227 O O . HIS A 1 161 ? -11.221 -2.752 -12.205 1.00 42.69 161 HIS A O 1
ATOM 1233 N N . LEU A 1 162 ? -12.972 -1.731 -11.205 1.00 46.50 162 LEU A N 1
ATOM 1234 C CA . LEU A 1 162 ? -12.751 -0.426 -11.833 1.00 46.50 162 LEU A CA 1
ATOM 1235 C C . LEU A 1 162 ? -11.465 0.239 -11.329 1.00 46.50 162 LEU A C 1
ATOM 1237 O O . LEU A 1 162 ? -10.756 0.833 -12.132 1.00 46.50 162 LEU A O 1
ATOM 1241 N N . ASN A 1 163 ? -11.095 0.079 -10.057 1.00 54.81 163 ASN A N 1
ATOM 1242 C CA . ASN A 1 163 ? -9.893 0.721 -9.522 1.00 54.81 163 ASN A CA 1
ATOM 1243 C C . ASN A 1 163 ? -8.589 0.168 -10.103 1.00 54.81 163 ASN A C 1
ATOM 1245 O O . ASN A 1 163 ? -7.739 0.949 -10.509 1.00 54.81 163 ASN A O 1
ATOM 1249 N N . PHE A 1 164 ? -8.429 -1.152 -10.233 1.00 53.69 164 PHE A N 1
ATOM 1250 C CA . PHE A 1 164 ? -7.192 -1.707 -10.801 1.00 53.69 164 PHE A CA 1
ATOM 1251 C C . PHE A 1 164 ? -6.992 -1.310 -12.269 1.00 53.69 164 PHE A C 1
ATOM 1253 O O . PHE A 1 164 ? -5.884 -0.970 -12.685 1.00 53.69 164 PHE A O 1
ATOM 1260 N N . ALA A 1 165 ? -8.078 -1.333 -13.049 1.00 54.78 165 ALA A N 1
ATOM 1261 C CA . ALA A 1 165 ? -8.066 -0.845 -14.420 1.00 54.78 165 ALA A CA 1
ATOM 1262 C C . ALA A 1 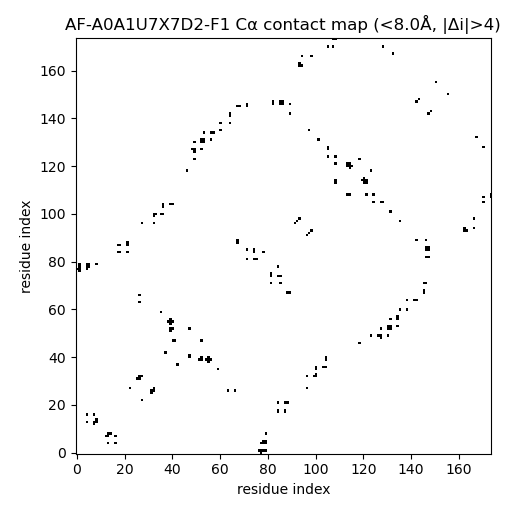165 ? -7.776 0.662 -14.464 1.00 54.78 165 ALA A C 1
ATOM 1264 O O . ALA A 1 165 ? -6.942 1.067 -15.261 1.00 54.78 165 ALA A O 1
ATOM 1265 N N . ASN A 1 166 ? -8.369 1.469 -13.573 1.00 60.19 166 ASN A N 1
ATOM 1266 C CA . ASN A 1 166 ? -8.130 2.914 -13.484 1.00 60.19 166 ASN A CA 1
ATOM 1267 C C . ASN A 1 166 ? -6.685 3.275 -13.115 1.00 60.19 166 ASN A C 1
ATOM 1269 O O . ASN A 1 166 ? -6.151 4.212 -13.705 1.00 60.19 166 ASN A O 1
ATOM 1273 N N . ILE A 1 167 ? -6.034 2.527 -12.208 1.00 64.88 167 ILE A N 1
ATOM 1274 C CA . ILE A 1 167 ? -4.621 2.756 -11.841 1.00 64.88 167 ILE A CA 1
ATOM 1275 C C . ILE A 1 167 ? -3.756 2.753 -13.098 1.00 64.88 167 ILE A C 1
ATOM 1277 O O . ILE A 1 167 ? -2.928 3.637 -13.275 1.00 64.88 167 ILE A O 1
ATOM 1281 N N . PHE A 1 168 ? -3.965 1.775 -13.981 1.00 63.81 168 PHE A N 1
ATOM 1282 C CA . PHE A 1 168 ? -3.169 1.625 -15.195 1.00 63.81 168 PHE A CA 1
ATOM 1283 C C . PHE A 1 168 ? -3.760 2.336 -16.416 1.00 63.81 168 PHE A C 1
ATOM 1285 O O . PHE A 1 168 ? -3.025 2.595 -17.363 1.00 63.81 168 PHE A O 1
ATOM 1292 N N . PHE A 1 169 ? -5.044 2.704 -16.407 1.00 62.19 169 PHE A N 1
ATOM 1293 C CA . PHE A 1 169 ? -5.712 3.387 -17.520 1.00 62.19 169 PHE A CA 1
ATOM 1294 C C . PHE A 1 169 ? -4.970 4.667 -17.916 1.00 62.19 169 PHE A C 1
ATOM 1296 O O . PHE A 1 169 ? -4.672 4.865 -19.092 1.00 62.19 169 PHE A O 1
ATOM 1303 N N . ASN A 1 170 ? -4.557 5.469 -16.929 1.00 60.81 170 ASN A N 1
ATOM 1304 C CA . ASN A 1 170 ? -3.777 6.690 -17.158 1.00 60.81 170 ASN A CA 1
ATOM 1305 C C . ASN A 1 170 ? -2.387 6.433 -17.773 1.00 60.81 170 ASN A C 1
ATOM 1307 O O . ASN A 1 170 ? -1.826 7.331 -18.397 1.00 60.81 170 ASN A O 1
ATOM 1311 N N . PHE A 1 171 ? -1.847 5.218 -17.641 1.00 60.06 171 PHE A N 1
ATOM 1312 C CA . PHE A 1 171 ? -0.572 4.817 -18.245 1.00 60.06 171 PHE A CA 1
ATOM 1313 C C . PHE A 1 171 ? -0.740 4.160 -19.628 1.00 60.06 171 PHE A C 1
ATOM 1315 O O . PHE A 1 171 ? 0.208 4.124 -20.406 1.00 60.06 171 PHE A O 1
ATOM 1322 N N . PHE A 1 172 ? -1.930 3.654 -19.969 1.00 56.06 172 PHE A N 1
ATOM 1323 C CA . PHE A 1 172 ? -2.208 3.053 -21.282 1.00 56.06 172 PHE A CA 1
ATOM 1324 C C 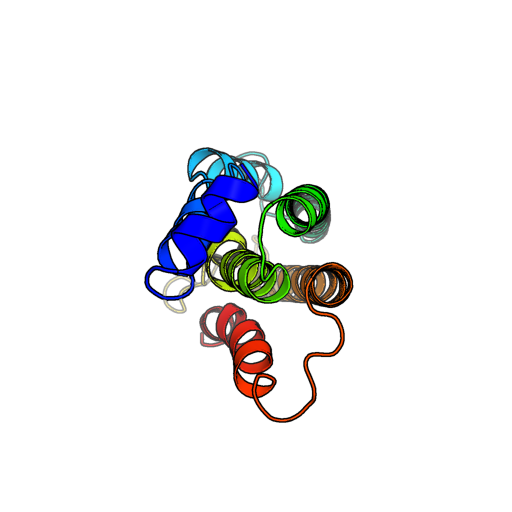. PHE A 1 172 ? -2.689 4.061 -22.332 1.00 56.06 172 PHE A C 1
ATOM 1326 O O . PHE A 1 172 ? -2.472 3.843 -23.524 1.00 56.06 172 PHE A O 1
ATOM 1333 N N . VAL A 1 173 ? -3.334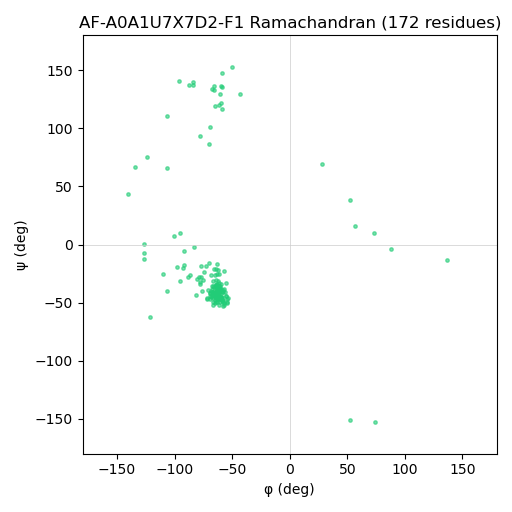 5.155 -21.919 1.00 53.41 173 VAL A N 1
ATOM 1334 C CA . VAL A 1 173 ? -3.743 6.227 -22.836 1.00 53.41 173 VAL A CA 1
ATOM 1335 C C . VAL A 1 173 ? -2.511 7.072 -23.156 1.00 53.41 173 VAL A C 1
ATOM 1337 O O . VAL A 1 173 ? -2.171 7.971 -22.388 1.00 53.41 173 VAL A O 1
ATOM 1340 N N . VAL A 1 174 ? -1.813 6.756 -24.252 1.00 47.38 174 VAL A N 1
ATOM 1341 C CA . VAL A 1 174 ? -0.735 7.583 -24.830 1.00 47.38 174 VAL A CA 1
ATOM 1342 C C . VAL A 1 174 ? -1.338 8.721 -25.628 1.00 47.38 174 VAL A C 1
ATOM 1344 O O . VAL A 1 174 ? -2.065 8.434 -26.601 1.00 47.38 174 VAL A O 1
#

Solvent-accessible surface area (backbone atoms only — not comparable to full-atom values): 9940 Å² total; per-residue (Å²): 107,38,69,58,42,52,58,42,32,76,53,77,71,19,50,69,58,42,54,50,53,55,71,63,42,69,83,71,35,68,68,54,50,49,50,53,41,47,62,32,54,50,65,94,85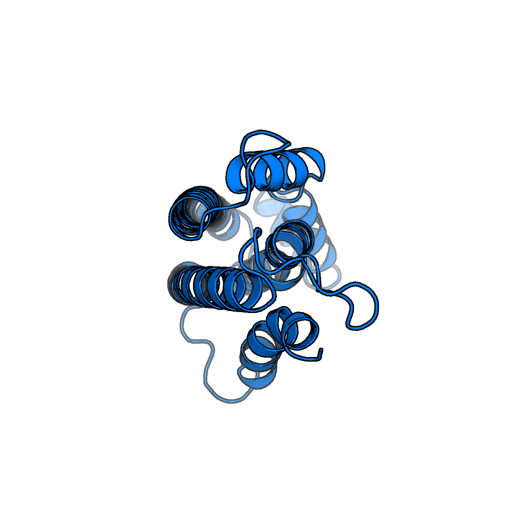,59,83,77,47,58,70,54,38,47,49,27,51,52,52,53,50,48,52,51,54,51,50,52,53,55,48,49,55,51,35,61,68,33,42,90,58,36,57,62,44,34,48,54,44,54,46,46,44,62,70,45,57,48,44,60,39,45,56,73,72,58,67,79,77,45,91,90,62,61,58,54,71,91,76,45,24,70,61,44,54,53,47,43,51,52,43,52,52,54,53,53,50,54,47,52,58,51,52,50,75,74,41,48,82,84,72,61,84,80,83,54,56,65,62,62,56,50,47,61,50,52,65,47,43,72,74,67,66,121

Sequence (174 aa):
MRECAKILSQFNRGTSAMQHYVGLCPMFDVEVMNADAELVLGDQGAQPSPSNVARGLSSIFKEITETVRKEAATIAAVFPSPNDVMSILVQRVLEDRVPKLLEKLLLKPSLVSAPPMEEGGLILYLRLLAVAYGKTQELARYLRGVGCGDLDVEGRNAFHHLNFANIFFNFFVV

Secondary structure (DSSP, 8-state):
-HHHHHHHHTSGGGHHHHHHHHHT-GGG-HHHHHHHHHHHH-STTSPPPHHHHHHHHHHHHHHHHHHHHHHHHHHHHH-SSHHHHHHHHHHHIIIIIHHHHHHHHSPPPPSSSPPPGGGTHHHHHHHHHHHHHHHHHHHHHHHHHHH-TT--TTTSHHHHHHHHHHHHHHHH--

InterPro domains:
  IPR009976 Exocyst complex component Sec10-like [PTHR12100] (1-153)
  IPR048627 Exocyst complex component Sec10-like, alpha-helical bundle [PF07393] (1-172)

Foldseek 3Di:
DQVVQVVCCVPPNVPVVLLVVLVPQCCLDPVNLVVLLCQLQDDPPDQRDLVSNLVSLLVNLVVLLVSLLVVLVVLVVRHPCSLVSLVSNVCCCLQPSLLSSVCSQQPAADPVCFPDVVSVTVNRSVSNLVSSLVSVVVSLVSSCVRRHPPPDDPDCVVVSVVSSCVSCVVNPPD